Protein AF-A0A6B3GB69-F1 (afdb_monomer_lite)

Structure (mmCIF, N/CA/C/O backbone):
data_AF-A0A6B3GB69-F1
#
_entry.id   AF-A0A6B3GB69-F1
#
loop_
_atom_site.group_PDB
_atom_site.id
_atom_site.type_symbol
_atom_site.l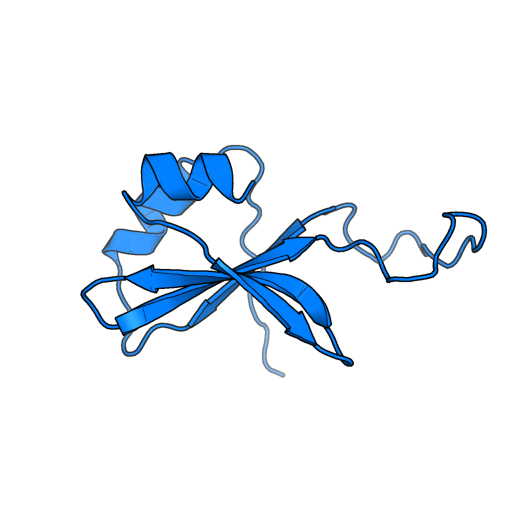abel_atom_id
_atom_site.label_alt_id
_atom_site.label_comp_id
_atom_site.label_asym_id
_atom_site.label_entity_id
_atom_site.label_seq_id
_atom_site.pdbx_PDB_ins_code
_atom_site.Cartn_x
_atom_site.Cartn_y
_atom_site.Cartn_z
_atom_site.occupancy
_atom_site.B_iso_or_equiv
_atom_site.auth_seq_id
_atom_site.auth_comp_id
_atom_site.auth_asym_id
_atom_site.auth_atom_id
_atom_site.pdbx_PDB_model_num
ATOM 1 N N . MET A 1 1 ? 3.386 -5.017 -7.359 1.00 78.12 1 MET A N 1
ATOM 2 C CA . MET A 1 1 ? 3.290 -4.946 -5.882 1.00 78.12 1 MET A CA 1
ATOM 3 C C . MET A 1 1 ? 1.975 -4.330 -5.409 1.00 78.12 1 MET A C 1
ATOM 5 O O . MET A 1 1 ? 1.252 -5.013 -4.703 1.00 78.12 1 MET A O 1
ATOM 9 N N . ALA A 1 2 ? 1.623 -3.097 -5.802 1.00 80.69 2 ALA A N 1
ATOM 10 C CA . ALA A 1 2 ? 0.389 -2.447 -5.331 1.00 80.69 2 ALA A CA 1
ATOM 11 C C . ALA A 1 2 ? -0.884 -3.273 -5.601 1.00 80.69 2 ALA A C 1
ATOM 13 O O . ALA A 1 2 ? -1.668 -3.469 -4.683 1.00 80.69 2 ALA A O 1
ATOM 14 N N . SER A 1 3 ? -1.045 -3.840 -6.802 1.00 83.12 3 SER A N 1
ATOM 15 C CA . SER A 1 3 ? -2.188 -4.713 -7.127 1.00 83.12 3 SER A CA 1
ATOM 16 C C . SER A 1 3 ? -2.229 -5.991 -6.280 1.00 83.12 3 SER A C 1
ATOM 18 O O . SER A 1 3 ? -3.279 -6.364 -5.786 1.00 83.12 3 SER A O 1
ATOM 20 N N . LEU A 1 4 ? -1.073 -6.614 -6.024 1.00 85.25 4 LEU A N 1
ATOM 21 C CA . LEU A 1 4 ? -0.988 -7.809 -5.175 1.00 85.25 4 LEU A CA 1
ATOM 22 C C . LEU A 1 4 ? -1.432 -7.517 -3.733 1.00 85.25 4 LEU A C 1
ATOM 24 O O . LEU A 1 4 ? -2.134 -8.314 -3.117 1.00 85.25 4 LEU A O 1
ATOM 28 N N . LEU A 1 5 ? -1.021 -6.367 -3.193 1.00 85.38 5 LEU A N 1
ATOM 29 C CA . LEU A 1 5 ? -1.443 -5.926 -1.864 1.00 85.38 5 LEU A CA 1
ATOM 30 C C . LEU A 1 5 ? -2.906 -5.476 -1.847 1.00 85.38 5 LEU A C 1
ATOM 32 O O . LEU A 1 5 ? -3.563 -5.654 -0.827 1.00 85.38 5 LEU A O 1
ATOM 36 N N . ALA A 1 6 ? -3.412 -4.919 -2.951 1.00 87.62 6 ALA A N 1
ATOM 37 C CA . ALA A 1 6 ? -4.813 -4.538 -3.096 1.00 87.62 6 ALA A CA 1
ATOM 38 C C . ALA A 1 6 ? -5.724 -5.758 -2.936 1.00 87.62 6 ALA A C 1
ATOM 40 O O . ALA A 1 6 ? -6.628 -5.736 -2.107 1.00 87.62 6 ALA A O 1
ATOM 41 N N . ASP A 1 7 ? -5.409 -6.838 -3.655 1.00 87.19 7 ASP A N 1
ATOM 42 C CA . ASP A 1 7 ? -6.172 -8.086 -3.608 1.00 87.19 7 ASP A CA 1
ATOM 43 C C . ASP A 1 7 ? -6.101 -8.742 -2.222 1.00 87.19 7 ASP A C 1
ATOM 45 O O . ASP A 1 7 ? -7.088 -9.279 -1.726 1.00 87.19 7 ASP A O 1
ATOM 49 N N . ARG A 1 8 ? -4.929 -8.699 -1.575 1.00 85.81 8 ARG A N 1
ATOM 50 C CA . ARG A 1 8 ? -4.703 -9.394 -0.301 1.00 85.81 8 ARG A CA 1
ATOM 51 C C . ARG A 1 8 ? -5.258 -8.655 0.914 1.00 85.81 8 ARG A C 1
ATOM 53 O O . ARG A 1 8 ? -5.690 -9.298 1.862 1.00 85.81 8 ARG A O 1
ATOM 60 N N . LEU A 1 9 ? -5.228 -7.326 0.894 1.00 84.88 9 LEU A N 1
ATOM 61 C CA . LEU A 1 9 ? -5.735 -6.485 1.981 1.00 84.88 9 LEU A CA 1
ATOM 62 C C . LEU A 1 9 ? -7.159 -5.975 1.718 1.00 84.88 9 LEU A C 1
ATOM 64 O O . LEU A 1 9 ? -7.654 -5.178 2.512 1.00 84.88 9 LEU A O 1
ATOM 68 N N . ASP A 1 10 ? -7.780 -6.399 0.611 1.00 88.19 10 ASP A N 1
ATOM 69 C CA . ASP A 1 10 ? -9.083 -5.925 0.130 1.00 88.19 10 ASP A CA 1
ATOM 70 C C . ASP A 1 10 ? -9.171 -4.388 0.139 1.00 88.19 10 ASP A C 1
ATOM 72 O O . ASP A 1 10 ? -10.054 -3.767 0.737 1.00 88.19 10 ASP A O 1
ATOM 76 N N . VAL A 1 11 ? -8.168 -3.743 -0.469 1.00 88.81 11 VAL A N 1
ATOM 77 C CA . VAL A 1 11 ? -8.009 -2.287 -0.423 1.00 88.81 11 VAL A CA 1
ATOM 78 C C . VAL A 1 11 ? -7.708 -1.696 -1.789 1.00 88.81 11 VAL A C 1
ATOM 80 O O . VAL A 1 11 ? -6.950 -2.239 -2.583 1.00 88.81 11 VAL A O 1
ATOM 83 N N . THR A 1 12 ? -8.261 -0.518 -2.060 1.00 92.44 12 THR A N 1
ATOM 84 C CA . THR A 1 12 ? -7.937 0.241 -3.270 1.00 92.44 12 THR A CA 1
ATOM 85 C C . THR A 1 12 ? -6.804 1.221 -2.992 1.00 92.44 12 THR A C 1
ATOM 87 O O . THR A 1 12 ? -6.919 2.100 -2.136 1.00 92.44 12 THR A O 1
ATOM 90 N N . PHE A 1 13 ? -5.709 1.105 -3.742 1.00 92.44 13 PHE A N 1
ATOM 91 C CA . PHE A 1 13 ? -4.645 2.103 -3.720 1.00 92.44 13 PHE A CA 1
ATOM 92 C C . PHE A 1 13 ? -4.986 3.295 -4.614 1.00 92.44 13 PHE A C 1
ATOM 94 O O . PHE A 1 13 ? -5.520 3.143 -5.708 1.00 92.44 13 PHE A O 1
ATOM 101 N N . THR A 1 14 ? -4.629 4.492 -4.158 1.00 93.81 14 THR A N 1
ATOM 102 C CA . THR A 1 14 ? -4.674 5.721 -4.958 1.00 93.81 14 THR A CA 1
ATOM 103 C C . THR A 1 14 ? -3.256 6.160 -5.285 1.00 93.81 14 THR A C 1
ATOM 105 O O . THR A 1 14 ? -2.418 6.242 -4.384 1.00 93.81 14 THR A O 1
ATOM 108 N N . GLU A 1 15 ? -2.997 6.471 -6.550 1.00 92.38 15 GLU A N 1
ATOM 109 C CA . GLU A 1 15 ? -1.740 7.081 -6.979 1.00 92.38 15 GLU A CA 1
ATOM 110 C C . GLU A 1 15 ? -1.585 8.495 -6.397 1.00 92.38 15 GLU A C 1
ATOM 112 O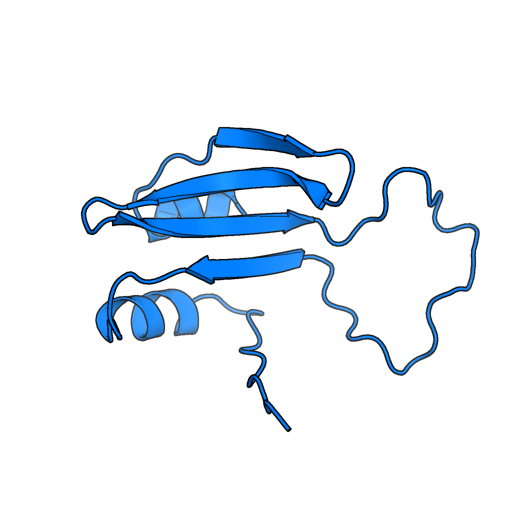 O . GLU A 1 15 ? -2.552 9.247 -6.227 1.00 92.38 15 GLU A O 1
ATOM 117 N N . ARG A 1 16 ? -0.358 8.841 -6.027 1.00 89.31 16 ARG A N 1
ATOM 118 C CA . ARG A 1 16 ? 0.040 10.126 -5.466 1.00 89.31 16 ARG A CA 1
ATOM 119 C C . ARG A 1 16 ? 1.400 10.501 -6.026 1.00 89.31 16 ARG A C 1
ATOM 121 O O . ARG A 1 16 ? 2.229 9.635 -6.267 1.00 89.31 16 ARG A O 1
ATOM 128 N N . GLU A 1 17 ? 1.636 11.796 -6.134 1.00 84.31 17 GLU A N 1
ATOM 129 C CA . GLU A 1 17 ? 2.911 12.357 -6.562 1.00 84.31 17 GLU A CA 1
ATOM 130 C C . GLU A 1 17 ? 3.467 13.261 -5.457 1.00 84.31 17 GLU A C 1
ATOM 132 O O . GLU A 1 17 ? 2.711 13.880 -4.697 1.00 84.31 17 GLU A O 1
ATOM 137 N N . SER A 1 18 ? 4.788 13.282 -5.311 1.00 79.06 18 SER A N 1
ATOM 138 C CA . SER A 1 18 ? 5.502 14.137 -4.369 1.00 79.06 18 SER A CA 1
ATOM 139 C C . SER A 1 18 ? 6.878 14.483 -4.916 1.00 79.06 18 SER A C 1
ATOM 141 O O . SER A 1 18 ? 7.596 13.596 -5.361 1.00 79.06 18 SER A O 1
ATOM 143 N N . ASP A 1 19 ? 7.290 15.738 -4.744 1.00 71.31 19 ASP A N 1
ATOM 144 C CA . ASP A 1 19 ? 8.624 16.211 -5.143 1.00 71.31 19 ASP A CA 1
ATOM 145 C C . ASP A 1 19 ? 9.774 15.456 -4.452 1.00 71.31 19 ASP A C 1
ATOM 147 O O . ASP A 1 19 ? 10.891 15.430 -4.954 1.00 71.31 19 ASP A O 1
ATOM 151 N N . TYR A 1 20 ? 9.511 14.847 -3.290 1.00 71.31 20 TYR A N 1
ATOM 152 C CA . TYR A 1 20 ? 10.507 14.098 -2.521 1.00 71.31 20 TYR A CA 1
ATOM 153 C C . TYR A 1 20 ? 10.462 12.587 -2.782 1.00 71.31 20 TYR A C 1
ATOM 155 O O . TYR A 1 20 ? 11.481 11.914 -2.684 1.00 71.31 20 TYR A O 1
ATOM 163 N N . LEU A 1 21 ? 9.280 12.038 -3.076 1.00 73.31 21 LEU A N 1
ATOM 164 C CA . LEU A 1 21 ? 9.057 10.588 -3.158 1.00 73.31 21 LEU A CA 1
ATOM 165 C C . LEU A 1 21 ? 8.761 10.084 -4.575 1.00 73.31 21 LEU A C 1
ATOM 167 O O . LEU A 1 21 ? 8.591 8.881 -4.756 1.00 73.31 21 LEU A O 1
ATOM 171 N N . GLY A 1 22 ? 8.625 10.983 -5.548 1.00 77.19 22 GLY A N 1
ATOM 172 C CA . GLY A 1 22 ? 8.102 10.655 -6.868 1.00 77.19 22 GLY A CA 1
ATOM 173 C C . GLY A 1 22 ? 6.657 10.152 -6.813 1.00 77.19 22 GLY A C 1
ATOM 174 O O . GLY A 1 22 ? 5.865 10.543 -5.946 1.00 77.19 22 GLY A O 1
ATOM 175 N N . VAL A 1 23 ? 6.313 9.275 -7.757 1.00 83.69 23 VAL A N 1
ATOM 176 C CA . VAL A 1 23 ? 5.003 8.615 -7.826 1.00 83.69 23 VAL A CA 1
ATOM 177 C C . VAL A 1 23 ? 4.953 7.448 -6.841 1.00 83.69 23 VAL A C 1
ATOM 179 O O . VAL A 1 23 ? 5.822 6.581 -6.834 1.00 83.69 23 VAL A O 1
ATOM 182 N N . TYR A 1 24 ? 3.907 7.389 -6.022 1.00 87.12 24 TYR A N 1
ATOM 183 C CA . TYR A 1 24 ? 3.670 6.310 -5.068 1.00 87.12 24 TYR A CA 1
ATOM 184 C C . TYR A 1 24 ? 2.185 5.968 -4.960 1.00 87.12 24 TYR A C 1
ATOM 186 O O . TYR A 1 24 ? 1.305 6.765 -5.273 1.00 87.12 24 TYR A O 1
ATOM 194 N N . PHE A 1 25 ? 1.890 4.777 -4.451 1.00 91.31 25 PHE A N 1
ATOM 195 C CA . PHE A 1 25 ? 0.526 4.306 -4.239 1.00 91.31 25 PHE A CA 1
ATOM 196 C C . PHE A 1 25 ? 0.206 4.306 -2.751 1.00 91.31 25 PHE A C 1
ATOM 198 O O . PHE A 1 25 ? 0.967 3.766 -1.949 1.00 91.31 25 PHE A O 1
ATOM 205 N N . ARG A 1 26 ? -0.932 4.889 -2.365 1.00 93.06 26 ARG A N 1
ATOM 206 C CA . ARG A 1 26 ? -1.357 4.974 -0.964 1.00 93.06 26 ARG A CA 1
ATOM 207 C C . ARG A 1 26 ? -2.757 4.421 -0.752 1.00 93.06 26 ARG A C 1
ATOM 209 O O . ARG A 1 26 ? -3.683 4.788 -1.469 1.00 93.06 26 ARG A O 1
ATOM 216 N N . ALA A 1 27 ? -2.901 3.629 0.300 1.00 93.50 27 ALA A N 1
ATOM 217 C CA . ALA A 1 27 ? -4.164 3.131 0.816 1.00 93.50 27 ALA A CA 1
ATOM 218 C C . ALA A 1 27 ? -4.293 3.446 2.316 1.00 93.50 27 ALA A C 1
ATOM 220 O O . ALA A 1 27 ? -3.294 3.544 3.035 1.00 93.50 27 ALA A O 1
ATOM 221 N N . THR A 1 28 ? -5.533 3.600 2.778 1.00 91.00 28 THR A N 1
ATOM 222 C CA . THR A 1 28 ? -5.870 3.703 4.203 1.00 91.00 28 THR A CA 1
ATOM 223 C C . THR A 1 28 ? -6.890 2.616 4.515 1.00 91.00 28 THR A C 1
ATOM 225 O O . THR A 1 28 ? -7.951 2.588 3.894 1.00 91.00 28 THR A O 1
ATOM 228 N N . LEU A 1 29 ? -6.562 1.730 5.449 1.00 87.44 29 LEU A N 1
ATOM 229 C CA . LEU A 1 29 ? -7.434 0.650 5.901 1.00 87.44 29 LEU A CA 1
ATOM 230 C C . LEU A 1 29 ? -8.471 1.186 6.903 1.00 87.44 29 LEU A C 1
ATOM 232 O O . LEU A 1 29 ? -8.361 2.307 7.409 1.00 87.44 29 LEU A O 1
ATOM 236 N N . ALA A 1 30 ? -9.488 0.371 7.195 1.00 84.19 30 ALA A N 1
ATOM 237 C CA . ALA A 1 30 ? -10.597 0.733 8.084 1.00 84.19 30 ALA A CA 1
ATOM 238 C C . ALA A 1 30 ? -10.150 1.115 9.507 1.00 84.19 30 ALA A C 1
ATOM 240 O O . ALA A 1 30 ? -10.769 1.957 10.153 1.00 84.19 30 ALA A O 1
ATOM 241 N N . ASP A 1 31 ? -9.051 0.532 9.978 1.00 82.81 31 ASP A N 1
ATOM 242 C CA . ASP A 1 31 ? -8.439 0.784 11.284 1.00 82.81 31 ASP A CA 1
ATOM 243 C C . ASP A 1 31 ? -7.514 2.015 11.293 1.00 82.81 31 ASP A C 1
ATOM 245 O O . ASP A 1 31 ? -6.773 2.225 12.249 1.00 82.81 31 ASP A O 1
ATOM 249 N N . THR A 1 32 ? -7.550 2.840 10.241 1.00 83.50 32 THR A N 1
ATOM 250 C CA . THR A 1 32 ? -6.673 3.998 9.993 1.00 83.50 32 THR A CA 1
ATOM 251 C C . THR A 1 32 ? -5.213 3.662 9.680 1.00 83.50 32 THR A C 1
ATOM 253 O O . THR A 1 32 ? -4.408 4.579 9.484 1.00 83.50 32 THR A O 1
ATOM 256 N N . THR A 1 33 ? -4.869 2.377 9.544 1.00 85.06 33 THR A N 1
ATOM 257 C CA . THR A 1 33 ? -3.552 1.957 9.064 1.00 85.06 33 THR A CA 1
ATOM 258 C C . THR A 1 33 ? -3.307 2.501 7.666 1.00 85.06 33 THR A C 1
ATOM 260 O O . THR A 1 33 ? -4.115 2.328 6.751 1.00 85.06 33 THR A O 1
ATOM 263 N N . ARG A 1 34 ? -2.160 3.152 7.480 1.00 89.50 34 ARG A N 1
ATOM 264 C CA . ARG A 1 34 ? -1.744 3.677 6.181 1.00 89.50 34 ARG A CA 1
ATOM 265 C C . ARG A 1 34 ? -0.702 2.761 5.564 1.00 89.50 34 ARG A C 1
ATOM 267 O O . ARG A 1 34 ? 0.348 2.537 6.164 1.00 89.50 34 ARG A O 1
ATOM 274 N N . VAL A 1 35 ? -0.974 2.310 4.344 1.00 89.31 35 VAL A N 1
ATOM 275 C CA . VAL A 1 35 ? -0.059 1.498 3.539 1.00 89.31 35 VAL A CA 1
ATOM 276 C C . VAL A 1 35 ? 0.378 2.311 2.330 1.00 89.31 35 VAL A C 1
ATOM 278 O O . VAL A 1 35 ? -0.449 2.863 1.601 1.00 89.31 35 VAL A O 1
ATOM 281 N N . GLN A 1 36 ? 1.686 2.401 2.128 1.00 90.31 36 GLN A N 1
ATOM 282 C CA . GLN A 1 36 ? 2.302 3.128 1.032 1.00 90.31 36 GLN A CA 1
ATOM 283 C C . GLN A 1 36 ? 3.274 2.215 0.291 1.00 90.31 36 GLN A C 1
ATOM 285 O O . GLN A 1 36 ? 4.203 1.672 0.882 1.00 90.31 36 GLN A O 1
ATOM 290 N N . VAL A 1 37 ? 3.053 2.065 -1.012 1.00 87.81 37 VAL A N 1
ATOM 291 C CA . VAL A 1 37 ? 3.904 1.296 -1.920 1.00 87.81 37 VAL A CA 1
ATOM 292 C C . VAL A 1 37 ? 4.650 2.285 -2.796 1.00 87.81 37 VAL A C 1
ATOM 294 O O . VAL A 1 37 ? 4.028 3.044 -3.542 1.00 87.81 37 VAL A O 1
ATOM 297 N N . GLN A 1 38 ? 5.972 2.278 -2.700 1.00 83.38 38 GLN A N 1
ATOM 298 C CA . GLN A 1 38 ? 6.840 3.161 -3.464 1.00 83.38 38 GLN A CA 1
ATOM 299 C C . GLN A 1 38 ? 7.670 2.332 -4.436 1.00 83.38 38 GLN A C 1
ATOM 301 O O . GLN A 1 38 ? 8.411 1.450 -3.994 1.00 83.38 38 GLN A O 1
ATOM 306 N N . PRO A 1 39 ? 7.564 2.586 -5.746 1.00 71.75 39 PRO A N 1
ATOM 307 C CA . PRO A 1 39 ? 8.600 2.169 -6.675 1.00 71.75 39 PRO A CA 1
ATOM 308 C C . PRO A 1 39 ? 9.922 2.793 -6.216 1.00 71.75 39 PRO A C 1
A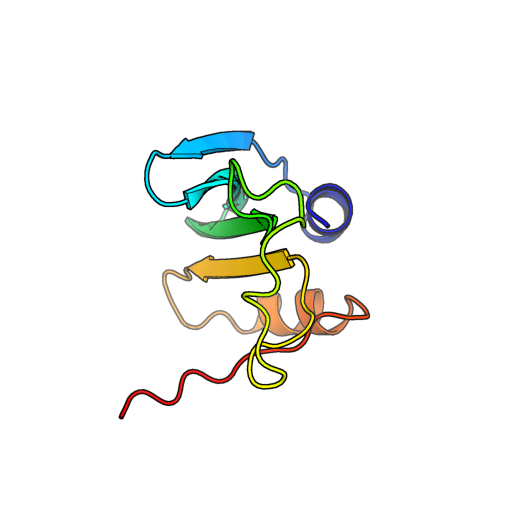TOM 310 O O . PRO A 1 39 ? 9.965 3.988 -5.946 1.00 71.75 39 PRO A O 1
ATOM 313 N N . ASN A 1 40 ? 10.985 2.001 -6.107 1.00 63.25 40 ASN A N 1
ATOM 314 C CA . ASN A 1 40 ? 12.307 2.504 -5.725 1.00 63.25 40 ASN A CA 1
ATOM 315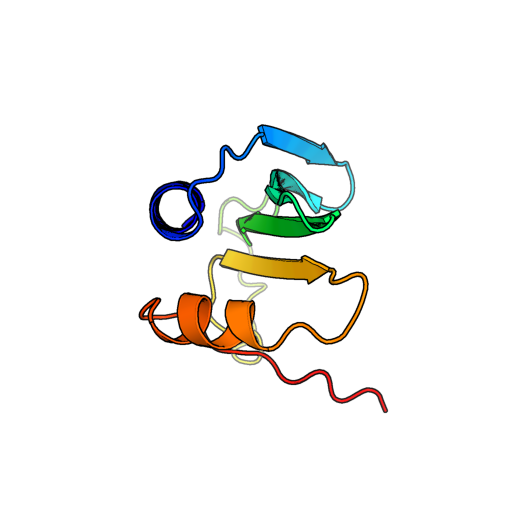 C C . ASN A 1 40 ? 13.094 3.045 -6.938 1.00 63.25 40 ASN A C 1
ATOM 317 O O . ASN A 1 40 ? 14.314 3.116 -6.903 1.00 63.25 40 ASN A O 1
ATOM 321 N N . ALA A 1 41 ? 12.402 3.379 -8.032 1.00 58.28 41 ALA A N 1
ATOM 322 C CA . ALA A 1 41 ? 13.009 4.013 -9.196 1.00 58.28 41 ALA A CA 1
ATOM 323 C C . ALA A 1 41 ? 13.067 5.527 -8.957 1.00 58.28 41 ALA A C 1
ATOM 325 O O . ALA A 1 41 ? 12.026 6.158 -8.754 1.00 58.28 41 ALA A O 1
ATOM 326 N N . ILE A 1 42 ? 14.271 6.104 -8.965 1.00 54.41 42 ILE A N 1
ATOM 327 C CA . ILE A 1 42 ? 14.460 7.551 -8.840 1.00 54.41 42 ILE A CA 1
ATOM 328 C C . ILE A 1 42 ? 13.945 8.217 -10.130 1.00 54.41 42 ILE A C 1
ATOM 330 O O . ILE A 1 42 ? 14.394 7.860 -11.220 1.00 54.41 42 ILE A O 1
ATOM 334 N N . PRO A 1 43 ? 13.008 9.183 -10.060 1.00 45.97 43 PRO A N 1
ATOM 335 C CA . PRO A 1 43 ? 12.570 9.913 -11.246 1.00 45.97 43 PRO A CA 1
ATOM 336 C C . PRO A 1 43 ? 13.747 10.652 -11.903 1.00 45.97 43 PRO A C 1
ATOM 338 O O . PRO A 1 43 ? 14.361 11.511 -11.273 1.00 45.97 43 PRO A O 1
ATOM 341 N N . GLY A 1 44 ? 14.045 10.332 -13.167 1.00 49.38 44 GLY A N 1
ATOM 342 C CA . GLY A 1 44 ? 15.164 10.920 -13.919 1.00 49.38 44 GLY A CA 1
ATOM 343 C C . GLY A 1 44 ? 16.490 10.158 -13.820 1.00 49.38 44 GLY A C 1
ATOM 344 O O . GLY A 1 44 ? 17.502 10.681 -14.272 1.00 49.38 44 GLY A O 1
ATOM 345 N N . ASP A 1 45 ? 16.491 8.961 -13.228 1.00 55.41 45 ASP A N 1
ATOM 346 C CA . ASP A 1 45 ? 17.572 7.990 -13.388 1.00 55.41 45 ASP A CA 1
ATOM 347 C C . ASP A 1 45 ? 17.204 7.027 -14.524 1.00 55.41 45 ASP A C 1
ATOM 349 O O . ASP A 1 45 ? 16.376 6.128 -14.376 1.00 55.41 45 ASP A O 1
ATOM 353 N N . ASP A 1 46 ? 17.797 7.252 -15.690 1.00 57.06 46 ASP A N 1
ATOM 354 C CA . ASP A 1 46 ? 17.686 6.430 -16.896 1.00 57.06 46 ASP A CA 1
ATOM 355 C C . ASP A 1 46 ? 18.298 5.023 -16.695 1.00 57.06 46 ASP A C 1
ATOM 357 O O . ASP A 1 46 ? 18.310 4.215 -17.623 1.00 57.06 46 ASP A O 1
ATOM 361 N N . GLY A 1 47 ? 18.853 4.740 -15.507 1.00 55.47 47 GLY A N 1
ATOM 362 C CA . GLY A 1 47 ? 19.727 3.598 -15.248 1.00 55.47 47 GLY A CA 1
ATOM 363 C C . GLY A 1 47 ? 21.147 3.800 -15.791 1.00 55.47 47 GLY A C 1
ATOM 364 O O . GLY A 1 47 ? 21.925 2.854 -15.829 1.00 55.47 47 GLY A O 1
ATOM 365 N N . GLU A 1 48 ? 21.478 5.017 -16.236 1.00 52.38 48 GLU A N 1
ATOM 366 C CA . GLU A 1 48 ? 22.777 5.380 -16.827 1.00 52.38 48 GLU A CA 1
ATOM 367 C C . GLU A 1 48 ? 23.813 5.792 -15.767 1.00 52.38 48 GLU A C 1
ATOM 369 O O . GLU A 1 48 ? 25.009 5.851 -16.054 1.00 52.38 48 GLU A O 1
ATOM 374 N N . ASN A 1 49 ? 23.376 6.072 -14.537 1.00 49.78 49 ASN A N 1
ATOM 375 C CA . ASN A 1 49 ? 24.279 6.326 -13.427 1.00 49.78 49 ASN A CA 1
ATOM 376 C C . ASN A 1 49 ? 24.480 5.039 -12.622 1.00 49.78 49 ASN A C 1
ATOM 378 O O . ASN A 1 49 ? 23.573 4.572 -11.938 1.00 49.78 49 ASN A O 1
ATOM 382 N N . ASP A 1 50 ? 25.706 4.517 -12.656 1.00 53.72 50 ASP A N 1
ATOM 383 C CA . ASP A 1 50 ? 26.209 3.414 -11.823 1.00 53.72 50 ASP A CA 1
ATOM 384 C C . ASP A 1 50 ? 26.376 3.872 -10.354 1.00 53.72 50 ASP A C 1
ATOM 386 O O . ASP A 1 50 ? 27.450 3.819 -9.762 1.00 53.72 50 ASP A O 1
ATOM 390 N N . LEU A 1 51 ? 25.315 4.457 -9.786 1.00 48.06 51 LEU A N 1
ATOM 391 C CA . LEU A 1 51 ? 25.239 4.949 -8.405 1.00 48.06 51 LEU A CA 1
ATOM 392 C C . LEU A 1 51 ? 24.828 3.841 -7.420 1.00 48.06 51 LEU A C 1
ATOM 394 O O . LEU A 1 51 ? 24.614 4.116 -6.239 1.00 48.06 51 LEU A O 1
ATOM 398 N N . TYR A 1 52 ? 24.716 2.601 -7.897 1.00 49.38 52 TYR A N 1
ATOM 399 C CA . TYR A 1 52 ? 24.362 1.429 -7.107 1.00 49.38 52 TYR A CA 1
ATOM 400 C C . TYR A 1 52 ? 25.641 0.746 -6.612 1.00 49.38 52 TYR A C 1
ATOM 402 O O . TYR A 1 52 ? 26.106 -0.235 -7.179 1.00 49.38 52 TYR A O 1
ATOM 410 N N . ASP A 1 53 ? 26.215 1.295 -5.541 1.00 45.97 53 ASP A N 1
ATOM 411 C CA . ASP A 1 53 ? 27.139 0.548 -4.683 1.00 45.97 53 ASP A CA 1
ATOM 412 C C . ASP A 1 53 ? 26.414 -0.712 -4.163 1.00 45.97 53 ASP A C 1
ATOM 414 O O . ASP A 1 53 ? 25.243 -0.634 -3.770 1.00 45.97 53 ASP A O 1
ATOM 418 N N . ASP A 1 54 ? 27.111 -1.854 -4.103 1.00 51.31 54 ASP A N 1
ATOM 419 C CA . ASP A 1 54 ? 26.599 -3.176 -3.669 1.00 51.31 54 ASP A CA 1
ATOM 420 C C . ASP A 1 54 ? 25.988 -3.181 -2.239 1.00 51.31 54 ASP A C 1
ATOM 422 O O . ASP A 1 54 ? 25.473 -4.193 -1.756 1.00 51.31 54 ASP A O 1
ATOM 426 N N . GLU A 1 55 ? 26.065 -2.058 -1.518 1.00 48.97 55 GLU A N 1
ATOM 427 C CA . GLU A 1 55 ? 25.540 -1.866 -0.164 1.00 48.97 55 GLU A CA 1
ATOM 428 C C . GLU A 1 55 ? 24.051 -1.468 -0.115 1.00 48.97 55 GLU A C 1
ATOM 430 O O . GLU A 1 55 ? 23.448 -1.480 0.966 1.00 48.97 55 GLU A O 1
ATOM 435 N N . HIS A 1 56 ? 23.420 -1.146 -1.251 1.00 50.00 56 HIS A N 1
ATOM 436 C CA . HIS A 1 56 ? 21.979 -0.889 -1.307 1.00 50.00 56 HIS A CA 1
ATOM 437 C C . HIS A 1 56 ? 21.208 -2.156 -1.691 1.00 50.00 56 HIS A C 1
ATOM 439 O O . HIS A 1 56 ? 21.544 -2.820 -2.664 1.00 50.00 56 HIS A O 1
ATOM 445 N N . PRO A 1 57 ? 20.153 -2.527 -0.946 1.00 51.16 57 PRO A N 1
ATOM 446 C CA . PRO A 1 57 ? 19.441 -3.759 -1.235 1.00 51.16 57 PRO A CA 1
ATOM 447 C 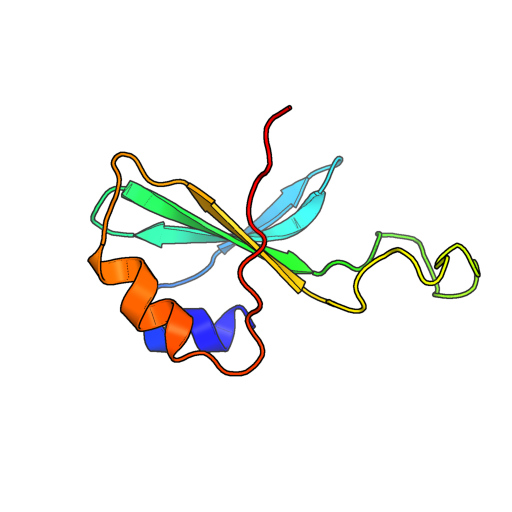C . PRO A 1 57 ? 18.741 -3.643 -2.601 1.00 51.16 57 PRO A C 1
ATOM 449 O O . PRO A 1 57 ? 18.040 -2.658 -2.832 1.00 51.16 57 PRO A O 1
ATOM 452 N N . ASP A 1 58 ? 18.865 -4.673 -3.451 1.00 56.00 58 ASP A N 1
ATOM 453 C CA . ASP A 1 58 ? 18.269 -4.814 -4.805 1.00 56.00 58 ASP A CA 1
ATOM 454 C C . ASP A 1 58 ? 16.722 -4.702 -4.858 1.00 56.00 58 ASP A C 1
ATOM 456 O O . ASP A 1 58 ? 16.061 -5.069 -5.834 1.00 56.00 58 ASP A O 1
ATOM 460 N N . VAL A 1 59 ? 16.080 -4.256 -3.778 1.00 56.47 59 VAL A N 1
ATOM 461 C CA . VAL A 1 59 ? 14.629 -4.174 -3.646 1.00 56.47 59 VAL A CA 1
ATOM 462 C C . VAL A 1 59 ? 14.101 -3.009 -4.471 1.00 56.47 59 VAL A C 1
ATOM 464 O O . VAL A 1 59 ? 14.163 -1.841 -4.090 1.00 56.47 59 VAL A O 1
ATOM 467 N N . SER A 1 60 ? 13.479 -3.359 -5.594 1.00 66.31 60 SER A N 1
ATOM 468 C CA . SER A 1 60 ? 12.865 -2.414 -6.531 1.00 66.31 60 SER A CA 1
ATOM 469 C C . SER A 1 60 ? 11.615 -1.713 -5.975 1.00 66.31 60 SER A C 1
ATOM 471 O O . SER A 1 60 ? 11.058 -0.833 -6.631 1.00 66.31 60 SER A O 1
ATOM 473 N N . VAL A 1 61 ? 11.120 -2.117 -4.798 1.00 70.69 61 VAL A N 1
ATOM 474 C CA . VAL A 1 61 ? 9.889 -1.585 -4.195 1.00 70.69 61 VAL A CA 1
ATOM 475 C C . VAL A 1 61 ? 10.030 -1.471 -2.679 1.00 70.69 61 VAL A C 1
ATOM 477 O O . VAL A 1 61 ? 10.283 -2.463 -1.997 1.00 70.69 61 VAL A O 1
ATOM 480 N N . LEU A 1 62 ? 9.771 -0.276 -2.147 1.00 76.25 62 LEU A N 1
ATOM 481 C CA . LEU A 1 62 ? 9.687 -0.005 -0.714 1.00 76.25 62 LEU A CA 1
ATOM 482 C C . LEU A 1 62 ? 8.220 -0.005 -0.255 1.00 76.25 62 LEU A C 1
ATOM 484 O O . LEU A 1 62 ? 7.368 0.678 -0.825 1.00 76.25 62 LEU A O 1
ATOM 488 N N . LEU A 1 63 ? 7.927 -0.758 0.807 1.00 80.44 63 LEU A N 1
ATOM 489 C CA . LEU A 1 63 ? 6.619 -0.796 1.462 1.00 80.44 63 LEU A CA 1
ATOM 490 C C . LEU A 1 63 ? 6.705 -0.102 2.826 1.00 80.44 63 LEU A C 1
ATOM 492 O O . LEU A 1 63 ? 7.366 -0.594 3.739 1.00 80.44 63 LEU A O 1
ATOM 496 N N . LEU A 1 64 ? 6.008 1.023 2.973 1.00 81.88 64 LEU A N 1
ATOM 497 C CA . LEU A 1 64 ? 5.905 1.767 4.226 1.00 81.88 64 LEU A CA 1
ATOM 498 C C . LEU A 1 64 ? 4.524 1.569 4.841 1.00 81.88 64 LEU A C 1
ATOM 500 O O . LEU A 1 64 ? 3.497 1.788 4.198 1.00 81.88 64 LEU A O 1
ATOM 504 N N . ILE A 1 65 ? 4.504 1.187 6.114 1.00 81.25 65 ILE A N 1
ATOM 505 C CA . ILE A 1 65 ? 3.272 0.941 6.858 1.00 81.25 65 ILE A CA 1
ATOM 506 C C . ILE A 1 65 ? 3.305 1.771 8.128 1.00 81.25 65 ILE A C 1
ATOM 508 O O . ILE A 1 65 ? 4.195 1.622 8.962 1.00 81.25 65 ILE A O 1
ATOM 512 N N . THR A 1 66 ? 2.331 2.664 8.261 1.00 82.56 66 THR A N 1
ATOM 513 C CA . THR A 1 66 ? 2.155 3.499 9.450 1.00 82.56 66 THR A CA 1
ATOM 514 C C . THR A 1 66 ? 0.911 3.036 10.188 1.00 82.56 66 THR A C 1
ATOM 516 O O . THR A 1 66 ? -0.203 3.181 9.684 1.00 82.56 66 THR A O 1
ATOM 519 N N . LEU A 1 67 ? 1.124 2.470 11.374 1.00 80.19 67 LEU A N 1
ATOM 520 C CA . LEU A 1 67 ? 0.074 1.968 12.251 1.00 80.19 67 LEU A CA 1
ATOM 521 C C . LEU A 1 67 ? -0.247 3.002 13.348 1.00 80.19 67 LEU A C 1
ATOM 523 O O . LEU A 1 67 ? 0.684 3.614 13.877 1.00 80.19 67 LEU A O 1
ATOM 527 N N . PRO A 1 68 ? -1.519 3.173 13.749 1.00 67.75 68 PRO A N 1
ATOM 528 C CA . PRO A 1 68 ? -1.887 3.990 14.910 1.00 67.75 68 PRO A CA 1
ATOM 529 C C . PRO A 1 68 ? -1.534 3.323 16.256 1.00 67.75 68 PRO A C 1
ATOM 531 O O . PRO A 1 68 ? -1.317 4.017 17.245 1.00 67.75 68 PRO A O 1
ATOM 534 N N . THR A 1 69 ? -1.459 1.986 16.301 1.00 67.00 69 THR A N 1
ATOM 535 C CA . THR A 1 69 ? -0.986 1.180 17.442 1.00 67.00 69 THR A CA 1
ATOM 536 C C . THR A 1 69 ? -0.303 -0.088 16.921 1.00 67.00 69 THR A C 1
ATOM 538 O O . THR A 1 69 ? -0.468 -0.420 15.751 1.00 67.00 69 THR A O 1
ATOM 541 N N . ALA A 1 70 ? 0.463 -0.816 17.737 1.00 59.03 70 ALA A N 1
ATOM 542 C CA . ALA A 1 70 ? 1.097 -2.067 17.304 1.00 59.03 70 ALA A CA 1
ATOM 543 C C . ALA A 1 70 ? 0.037 -3.133 16.942 1.00 59.03 70 ALA A C 1
ATOM 545 O O . ALA A 1 70 ? -0.453 -3.849 17.808 1.00 59.03 70 ALA A O 1
ATOM 546 N N . ALA A 1 71 ? -0.350 -3.209 15.667 1.00 58.78 71 ALA A N 1
ATOM 547 C CA . ALA A 1 71 ? -1.322 -4.175 15.168 1.00 58.78 71 ALA A CA 1
ATOM 548 C C . ALA A 1 71 ? -0.609 -5.472 14.752 1.00 58.78 71 ALA A C 1
ATOM 550 O O . ALA A 1 71 ? 0.164 -5.490 13.794 1.00 58.78 71 ALA A O 1
ATOM 551 N N . GLU A 1 72 ? -0.874 -6.561 15.472 1.00 59.88 72 GLU A N 1
ATOM 552 C CA . GLU A 1 72 ? -0.404 -7.912 15.132 1.00 59.88 72 GLU A CA 1
ATOM 553 C C . GLU A 1 72 ? -0.988 -8.493 13.822 1.00 59.88 72 GLU A C 1
ATOM 555 O O . GLU A 1 72 ? -0.201 -9.070 13.071 1.00 59.88 72 GLU A O 1
ATOM 560 N N . PRO A 1 73 ? -2.281 -8.301 13.460 1.00 66.69 73 PRO A N 1
ATOM 561 C CA . PRO A 1 73 ? -2.900 -9.002 12.322 1.00 66.69 73 PRO A CA 1
ATOM 562 C C . PRO A 1 73 ? -2.258 -8.713 10.961 1.00 66.69 73 PRO A C 1
ATOM 564 O O . PRO A 1 73 ? -2.257 -9.551 10.066 1.00 66.69 73 PRO A O 1
ATOM 567 N N . LEU A 1 74 ? -1.689 -7.518 10.794 1.00 73.12 74 LEU A N 1
A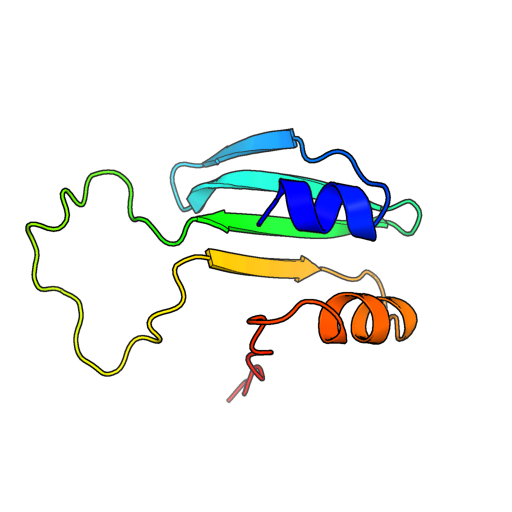TOM 568 C CA . LEU A 1 74 ? -1.105 -7.100 9.524 1.00 73.12 74 LEU A CA 1
ATOM 569 C C . LEU A 1 74 ? 0.226 -7.807 9.233 1.00 73.12 74 LEU A C 1
ATOM 571 O O . LEU A 1 74 ? 0.593 -7.976 8.073 1.00 73.12 74 LEU A O 1
ATOM 575 N N . ASN A 1 75 ? 0.955 -8.236 10.269 1.00 73.94 75 ASN A N 1
ATOM 576 C CA . ASN A 1 75 ? 2.227 -8.930 10.073 1.00 73.94 75 ASN A CA 1
ATOM 577 C C . ASN A 1 75 ? 2.022 -10.289 9.398 1.00 73.94 75 ASN A C 1
ATOM 579 O O . ASN A 1 75 ? 2.792 -10.626 8.500 1.00 73.94 75 ASN A O 1
ATOM 583 N N . ASP A 1 76 ? 0.985 -11.032 9.791 1.00 75.88 76 ASP A N 1
ATOM 584 C CA . ASP A 1 76 ? 0.689 -12.349 9.226 1.00 75.88 76 ASP A CA 1
ATOM 585 C C . ASP A 1 76 ? 0.332 -12.234 7.739 1.00 75.88 76 ASP A C 1
ATOM 587 O O . ASP A 1 76 ? 0.913 -12.933 6.903 1.00 75.88 76 ASP A O 1
ATOM 591 N N . GLU A 1 77 ? -0.524 -11.274 7.380 1.00 79.62 77 GLU A N 1
ATOM 592 C CA . GLU A 1 77 ? -0.921 -11.044 5.986 1.00 79.62 77 GLU A CA 1
ATOM 593 C C . GLU A 1 77 ? 0.260 -10.671 5.082 1.00 79.62 77 GLU A C 1
ATOM 595 O O . GLU A 1 77 ? 0.365 -11.180 3.960 1.00 79.62 77 GLU A O 1
ATOM 600 N N . LEU A 1 78 ? 1.177 -9.837 5.583 1.00 80.38 78 LEU A N 1
ATOM 601 C CA . LEU A 1 78 ? 2.386 -9.429 4.863 1.00 80.38 78 LEU A CA 1
ATOM 602 C C . LEU A 1 78 ? 3.435 -10.537 4.789 1.00 80.38 78 LEU A C 1
ATOM 604 O O . LEU A 1 78 ? 4.121 -10.647 3.777 1.00 80.38 78 LEU A O 1
ATOM 608 N N . SER A 1 79 ? 3.561 -11.363 5.831 1.00 78.50 79 SER A N 1
ATOM 609 C CA . SER A 1 79 ? 4.524 -12.473 5.863 1.00 78.50 79 SER A CA 1
ATOM 610 C C . SER A 1 79 ? 4.248 -13.524 4.784 1.00 78.50 79 SER A C 1
ATOM 612 O O . SER A 1 79 ? 5.162 -14.195 4.312 1.00 78.50 79 SER A O 1
ATOM 614 N N . ALA A 1 80 ? 2.990 -13.623 4.351 1.00 80.19 80 ALA A N 1
ATOM 615 C CA . ALA A 1 80 ? 2.560 -14.506 3.277 1.00 80.19 80 ALA A CA 1
ATOM 616 C C . ALA A 1 80 ? 2.883 -13.970 1.869 1.00 80.19 80 ALA A C 1
ATOM 618 O O . ALA A 1 80 ? 2.735 -14.698 0.886 1.00 80.19 80 ALA A O 1
ATOM 619 N N . VAL A 1 81 ? 3.311 -12.710 1.741 1.00 79.88 81 VAL A N 1
ATOM 620 C CA . VAL A 1 81 ? 3.725 -12.138 0.457 1.00 79.88 81 VAL A CA 1
ATOM 621 C C . VAL A 1 81 ? 5.180 -12.521 0.192 1.00 79.88 81 VAL A C 1
ATOM 623 O O . VAL A 1 81 ? 6.113 -11.968 0.775 1.00 79.88 81 VAL A O 1
ATOM 626 N N . GLY A 1 82 ? 5.380 -13.476 -0.718 1.00 76.25 82 GLY A N 1
ATOM 627 C CA . GLY A 1 82 ? 6.714 -13.894 -1.145 1.00 76.25 82 GLY A CA 1
ATOM 628 C C . GLY A 1 82 ? 7.540 -12.723 -1.689 1.00 76.25 82 GLY A C 1
ATOM 629 O O . GLY A 1 82 ? 7.044 -11.917 -2.474 1.00 76.25 82 GLY A O 1
ATOM 630 N N . GLY A 1 83 ? 8.805 -12.631 -1.267 1.00 73.38 83 GLY A N 1
ATOM 631 C CA . GLY A 1 83 ? 9.729 -11.571 -1.688 1.00 73.38 83 GLY A CA 1
ATOM 632 C C . GLY A 1 83 ? 9.663 -10.278 -0.866 1.00 73.38 83 GLY A C 1
ATOM 633 O O . GLY A 1 83 ? 10.453 -9.373 -1.122 1.00 73.38 83 GLY A O 1
ATOM 634 N N . LEU A 1 84 ? 8.781 -10.174 0.138 1.00 74.88 84 LEU A N 1
ATOM 635 C CA . LEU A 1 84 ? 8.857 -9.088 1.118 1.00 74.88 84 LEU A CA 1
ATOM 636 C C . LEU A 1 84 ? 9.898 -9.403 2.194 1.00 74.88 84 LEU A C 1
ATOM 638 O O . LEU A 1 84 ? 9.725 -10.301 3.017 1.00 74.88 84 LEU A O 1
ATOM 642 N N . THR A 1 85 ? 10.952 -8.594 2.239 1.00 76.38 85 THR A N 1
ATOM 643 C CA . THR A 1 85 ? 11.930 -8.621 3.329 1.00 76.38 85 THR A CA 1
ATOM 644 C C . THR A 1 85 ? 11.597 -7.523 4.329 1.00 76.38 85 THR A C 1
ATOM 646 O O . THR A 1 85 ? 11.640 -6.334 4.012 1.00 76.38 85 THR A O 1
ATOM 649 N N . ARG A 1 86 ? 11.276 -7.905 5.570 1.00 75.12 86 ARG A N 1
ATOM 650 C CA . ARG A 1 86 ? 11.050 -6.934 6.646 1.00 75.12 86 ARG A CA 1
ATOM 651 C C . ARG A 1 86 ? 12.377 -6.309 7.067 1.00 75.12 86 ARG A C 1
ATOM 653 O O . ARG A 1 86 ? 13.191 -6.957 7.725 1.00 75.12 86 ARG A O 1
ATOM 660 N N . LEU A 1 87 ? 12.550 -5.027 6.769 1.00 72.50 87 LEU A N 1
ATOM 661 C CA . LEU A 1 87 ? 13.669 -4.247 7.286 1.00 72.50 87 LEU A CA 1
ATOM 662 C C . LEU A 1 87 ? 13.430 -3.948 8.774 1.00 72.50 87 LEU A C 1
ATOM 664 O O . LEU A 1 87 ? 12.386 -3.417 9.162 1.00 72.50 87 LEU A O 1
ATOM 668 N N . ARG A 1 88 ? 14.378 -4.324 9.637 1.00 67.81 88 ARG A N 1
ATOM 669 C CA . ARG A 1 88 ? 14.344 -3.939 11.055 1.00 67.81 88 ARG A CA 1
ATOM 670 C C . ARG A 1 88 ? 14.869 -2.513 11.169 1.00 67.81 88 ARG A C 1
ATOM 672 O O . ARG A 1 88 ? 15.993 -2.245 10.767 1.00 67.81 88 ARG A O 1
ATOM 679 N N . SER A 1 89 ? 14.079 -1.609 11.744 1.00 52.00 89 SER A N 1
ATOM 680 C CA . SER A 1 89 ? 14.578 -0.281 12.100 1.00 52.00 89 SER A CA 1
ATOM 681 C C . SER A 1 89 ? 15.467 -0.412 13.337 1.00 52.00 89 SER A C 1
ATOM 683 O O . SER A 1 89 ? 14.975 -0.531 14.458 1.00 52.00 89 SER A O 1
ATOM 685 N N . THR A 1 90 ? 16.784 -0.428 13.146 1.00 43.72 90 THR A N 1
ATOM 686 C CA . THR A 1 90 ? 17.729 -0.118 14.219 1.00 43.72 90 THR A CA 1
ATOM 687 C C . THR A 1 90 ? 17.766 1.397 14.355 1.00 43.72 90 THR A C 1
ATOM 689 O O . THR A 1 90 ? 18.546 2.069 13.685 1.00 43.72 90 THR A O 1
ATOM 692 N N . ARG A 1 91 ? 16.887 1.966 15.186 1.00 40.44 91 ARG A N 1
ATOM 693 C CA . ARG A 1 91 ? 17.149 3.310 15.712 1.00 40.44 91 ARG A CA 1
ATOM 694 C C . ARG A 1 91 ? 18.374 3.202 16.623 1.00 40.44 91 ARG A C 1
ATOM 696 O O . ARG A 1 91 ? 18.266 2.602 17.691 1.00 40.44 91 ARG A O 1
ATOM 703 N N . SER A 1 92 ? 19.514 3.710 16.155 1.00 36.28 92 SER A N 1
ATOM 704 C CA . SER A 1 92 ? 20.613 4.140 17.026 1.00 36.28 92 SER A CA 1
ATOM 705 C C . SER A 1 92 ? 20.308 5.515 17.605 1.00 36.28 92 SER A C 1
ATOM 707 O O . SER A 1 92 ? 19.507 6.253 16.988 1.00 36.28 92 SER A O 1
#

Sequence (92 aa):
MASLLADRLDVTFTERESDYLGVYFRATLADTTRVQVQPNAIPGDDGENDLYDDEHPDVSVLLLITLPTAAEPLNDELSAVGGLTRLRSTRS

pLDDT: mean 72.7, std 15.15, range [36.28, 93.81]

Radius of gyration: 14.58 Å; chains: 1; bounding box: 38×31×34 Å

Secondary structure (DSSP, 8-state):
-HHHHHHHHT---EEEEETTTEEEEEEE-TTS-EEEEEE-PPTT--S-S----TTS---SEEEEEE-SS--SHHHHHHHTSTT---------

Foldseek 3Di:
DQVVCCVLLVWDWDWDADPVQGIKTWTADPQRKIKIKGQPDDVPPPVPDPPDDVPDDPDRIDIDIDHPDPDPVVVVSVVPDPPDDDDDDPDD